Protein AF-A0A803QMY1-F1 (afdb_monomer_lite)

InterPro domains:
  IPR001878 Zinc finger, CCHC-type [PS50158] (74-87)
  IPR025836 Zinc knuckle CX2CX4HX4C [PF14392] (40-87)

Structure (mmCIF, N/CA/C/O backbone):
data_AF-A0A803QMY1-F1
#
_entry.id   AF-A0A803QMY1-F1
#
loop_
_atom_site.group_PDB
_atom_site.id
_atom_site.type_symbol
_atom_site.label_atom_id
_atom_site.label_alt_id
_atom_site.label_comp_id
_atom_site.label_asym_id
_atom_site.label_entity_id
_atom_site.label_seq_id
_atom_site.pdbx_PDB_ins_code
_atom_site.Cartn_x
_atom_site.Cartn_y
_atom_site.Cartn_z
_atom_site.occupancy
_atom_site.B_iso_or_equiv
_atom_site.auth_seq_id
_atom_site.auth_comp_id
_atom_site.auth_asym_id
_atom_site.auth_atom_id
_atom_site.pdbx_PDB_model_num
ATOM 1 N N . MET A 1 1 ? 14.555 11.150 -6.439 1.00 68.81 1 MET A N 1
ATOM 2 C CA . MET A 1 1 ? 14.917 9.826 -6.999 1.00 68.81 1 MET A CA 1
ATOM 3 C C . MET A 1 1 ? 14.253 9.684 -8.361 1.00 68.81 1 MET A C 1
ATOM 5 O O . MET A 1 1 ? 13.072 9.996 -8.460 1.00 68.81 1 MET A O 1
ATOM 9 N N . ARG A 1 2 ? 14.980 9.258 -9.402 1.00 83.50 2 ARG A N 1
ATOM 10 C CA . ARG A 1 2 ? 14.377 9.014 -10.723 1.00 83.50 2 ARG A CA 1
ATOM 11 C C . ARG A 1 2 ? 13.417 7.824 -10.636 1.00 83.50 2 ARG A C 1
ATOM 13 O O . ARG A 1 2 ? 13.799 6.760 -10.151 1.00 83.50 2 ARG A O 1
ATOM 20 N N . LYS A 1 3 ? 12.182 8.006 -11.101 1.00 90.06 3 LYS A N 1
ATOM 21 C CA . LYS A 1 3 ? 11.150 6.962 -11.129 1.00 90.06 3 LYS A CA 1
ATOM 22 C C . LYS A 1 3 ? 11.425 6.032 -12.312 1.00 90.06 3 LYS A C 1
ATOM 24 O O . LYS A 1 3 ? 11.571 6.493 -13.438 1.00 90.06 3 LYS A O 1
ATOM 29 N N . THR A 1 4 ? 11.553 4.730 -12.064 1.00 91.75 4 THR A N 1
ATOM 30 C CA . THR A 1 4 ? 11.852 3.741 -13.113 1.00 91.75 4 THR A CA 1
ATOM 31 C C . THR A 1 4 ? 10.949 2.519 -12.997 1.00 91.75 4 THR A C 1
ATOM 33 O O . THR A 1 4 ? 10.478 2.174 -11.912 1.00 91.75 4 THR A O 1
ATOM 36 N N . LYS A 1 5 ? 10.745 1.819 -14.120 1.00 92.19 5 LYS A N 1
ATOM 37 C CA . LYS A 1 5 ? 10.003 0.549 -14.154 1.00 92.19 5 LYS A CA 1
ATOM 38 C C . LYS A 1 5 ? 10.669 -0.521 -13.282 1.00 92.19 5 LYS A C 1
ATOM 40 O O . LYS A 1 5 ? 9.980 -1.239 -12.567 1.00 92.19 5 LYS A O 1
ATOM 45 N N . GLY A 1 6 ? 12.004 -0.569 -13.265 1.00 90.31 6 GLY A N 1
ATOM 46 C CA . GLY A 1 6 ? 12.758 -1.466 -12.382 1.00 90.31 6 GLY A CA 1
ATOM 47 C C . GLY A 1 6 ? 12.485 -1.201 -10.899 1.00 90.31 6 GLY A C 1
ATOM 48 O O . GLY A 1 6 ? 12.238 -2.139 -10.143 1.00 90.31 6 GLY A O 1
ATOM 49 N N . LEU A 1 7 ? 12.436 0.074 -10.494 1.00 88.94 7 LEU A N 1
ATOM 50 C CA . LEU A 1 7 ? 12.071 0.454 -9.129 1.00 88.94 7 LEU A CA 1
ATOM 51 C C . LEU A 1 7 ? 10.621 0.062 -8.803 1.00 88.94 7 LEU A C 1
ATOM 53 O O . LEU A 1 7 ? 10.367 -0.467 -7.725 1.00 88.94 7 LEU A O 1
ATOM 57 N N . ALA A 1 8 ? 9.685 0.258 -9.736 1.00 91.38 8 ALA A N 1
ATOM 58 C CA . ALA A 1 8 ? 8.281 -0.124 -9.562 1.00 91.38 8 ALA A CA 1
ATOM 59 C C . ALA A 1 8 ? 8.109 -1.625 -9.296 1.00 91.38 8 ALA A C 1
ATOM 61 O O . ALA A 1 8 ? 7.407 -2.014 -8.362 1.00 91.38 8 ALA A O 1
ATOM 62 N N . VAL A 1 9 ? 8.792 -2.459 -10.084 1.00 90.94 9 VAL A N 1
ATOM 63 C CA . VAL A 1 9 ? 8.770 -3.919 -9.927 1.00 90.94 9 VAL A CA 1
ATOM 64 C C . VAL A 1 9 ? 9.392 -4.330 -8.594 1.00 90.94 9 VAL A C 1
ATOM 66 O O . VAL A 1 9 ? 8.807 -5.144 -7.877 1.00 90.94 9 VAL A O 1
ATOM 69 N N . ALA A 1 10 ? 10.543 -3.750 -8.233 1.00 87.50 10 ALA A N 1
ATOM 70 C CA . ALA A 1 10 ? 11.227 -4.059 -6.979 1.00 87.50 10 ALA A CA 1
ATOM 71 C C . ALA A 1 10 ? 10.356 -3.707 -5.764 1.00 87.50 10 ALA A C 1
ATOM 73 O O . ALA A 1 10 ? 10.135 -4.551 -4.898 1.00 87.50 10 ALA A O 1
ATOM 74 N N . LEU A 1 11 ? 9.793 -2.495 -5.734 1.00 87.44 11 LEU A N 1
ATOM 75 C CA . LEU A 1 11 ? 8.895 -2.051 -4.667 1.00 87.44 11 LEU A CA 1
ATOM 76 C C . LEU A 1 11 ? 7.638 -2.916 -4.589 1.00 87.44 11 LEU A C 1
ATOM 78 O O . LEU A 1 11 ? 7.311 -3.428 -3.520 1.00 87.44 11 LEU A O 1
ATOM 82 N N . GLY A 1 12 ? 6.959 -3.130 -5.717 1.00 86.81 12 GLY A N 1
ATOM 83 C CA . GLY A 1 12 ? 5.733 -3.922 -5.753 1.00 86.81 12 GLY A CA 1
ATOM 84 C C . GLY A 1 12 ? 5.937 -5.357 -5.271 1.00 86.81 12 GLY A C 1
ATOM 85 O O . GLY A 1 12 ? 5.066 -5.875 -4.577 1.00 86.81 12 GLY A O 1
ATOM 86 N N . SER A 1 13 ? 7.094 -5.954 -5.580 1.00 85.19 13 SER A N 1
ATOM 87 C CA . SER A 1 13 ? 7.453 -7.319 -5.170 1.00 85.19 13 SER A CA 1
ATOM 88 C C . SER A 1 13 ? 7.875 -7.425 -3.700 1.00 85.19 13 SER A C 1
ATOM 90 O O . SER A 1 13 ? 7.678 -8.468 -3.086 1.00 85.19 13 SER A O 1
ATOM 92 N N . ILE A 1 14 ? 8.442 -6.362 -3.112 1.00 80.81 14 ILE A N 1
ATOM 93 C CA . ILE A 1 14 ? 8.766 -6.320 -1.673 1.00 80.81 14 ILE A CA 1
ATOM 94 C C . ILE A 1 14 ? 7.488 -6.258 -0.832 1.00 80.81 14 ILE A C 1
ATOM 96 O O . ILE A 1 14 ? 7.414 -6.851 0.246 1.00 80.81 14 ILE A O 1
ATOM 100 N N . ILE A 1 15 ? 6.498 -5.495 -1.295 1.00 76.75 15 ILE A N 1
ATOM 101 C CA . ILE A 1 15 ? 5.267 -5.240 -0.545 1.00 76.75 15 ILE A CA 1
ATOM 102 C C . ILE A 1 15 ? 4.352 -6.458 -0.631 1.00 76.75 15 ILE A C 1
ATOM 104 O O . ILE A 1 15 ? 3.928 -6.975 0.400 1.00 76.75 15 ILE A O 1
ATOM 108 N N . VAL A 1 16 ? 4.051 -6.898 -1.856 1.00 84.62 16 VAL A N 1
ATOM 109 C CA . VAL A 1 16 ? 3.093 -7.965 -2.172 1.00 84.62 16 VAL A CA 1
ATOM 110 C C . VAL A 1 16 ? 3.378 -8.518 -3.582 1.00 84.62 16 VAL A C 1
ATOM 112 O O . VAL A 1 16 ? 4.525 -8.632 -4.001 1.00 84.62 16 VAL A O 1
ATOM 115 N N . LYS A 1 17 ? 2.341 -8.879 -4.346 1.00 89.75 17 LYS A N 1
ATOM 116 C CA . LYS A 1 17 ? 2.451 -9.251 -5.752 1.00 89.75 17 LYS A CA 1
ATOM 117 C C . LYS A 1 17 ? 2.267 -8.018 -6.639 1.00 89.75 17 LYS A C 1
ATOM 119 O O . LYS A 1 17 ? 1.167 -7.464 -6.708 1.00 89.75 17 LYS A O 1
ATOM 124 N N . PHE A 1 18 ? 3.329 -7.627 -7.339 1.00 93.31 18 PHE A N 1
ATOM 125 C CA . PHE A 1 18 ? 3.281 -6.626 -8.407 1.00 93.31 18 PHE A CA 1
ATOM 126 C C . PHE A 1 18 ? 2.349 -7.076 -9.545 1.00 93.31 18 PHE A C 1
ATOM 128 O O . PHE A 1 18 ? 2.317 -8.257 -9.897 1.00 93.31 18 PHE A O 1
ATOM 135 N N . ILE A 1 19 ? 1.578 -6.136 -10.096 1.00 94.50 19 ILE A N 1
ATOM 136 C CA . ILE A 1 19 ? 0.733 -6.345 -11.279 1.00 94.50 19 ILE A CA 1
ATOM 137 C C . ILE A 1 19 ? 1.263 -5.498 -12.431 1.00 94.50 19 ILE A C 1
ATOM 139 O O . ILE A 1 19 ? 1.572 -6.044 -13.483 1.00 94.50 19 ILE A O 1
ATOM 143 N N . ASP A 1 20 ? 1.339 -4.181 -12.237 1.00 95.44 20 ASP A N 1
ATOM 144 C CA . ASP A 1 20 ? 1.673 -3.244 -13.309 1.00 95.44 20 ASP A CA 1
ATOM 145 C C . ASP A 1 20 ? 2.163 -1.896 -12.757 1.00 95.44 20 ASP A C 1
ATOM 147 O O . ASP A 1 20 ? 1.979 -1.590 -11.577 1.00 95.44 20 ASP A O 1
ATOM 151 N N . VAL A 1 21 ? 2.765 -1.072 -13.609 1.00 95.25 21 VAL A N 1
ATOM 152 C CA . VAL A 1 21 ? 3.126 0.317 -13.314 1.00 95.25 21 VAL A CA 1
ATOM 153 C C . VAL A 1 21 ? 2.358 1.241 -14.247 1.00 95.25 21 VAL A C 1
ATOM 155 O O . VAL A 1 21 ? 2.267 0.995 -15.443 1.00 95.25 21 VAL A O 1
ATOM 158 N N . PHE A 1 22 ? 1.812 2.327 -13.710 1.00 94.62 22 PHE A N 1
ATOM 159 C CA . PHE A 1 22 ? 1.211 3.351 -14.552 1.00 94.62 22 PHE A CA 1
ATOM 160 C C . PHE A 1 22 ? 2.333 4.156 -15.218 1.00 94.62 22 PHE A C 1
ATOM 162 O O . PHE A 1 22 ? 3.025 4.921 -14.541 1.00 94.62 22 PHE A O 1
ATOM 169 N N . GLU A 1 23 ? 2.555 3.933 -16.514 1.00 93.75 23 GLU A N 1
ATOM 170 C CA . GLU A 1 23 ? 3.761 4.398 -17.214 1.00 93.75 23 GLU A CA 1
ATOM 171 C C . GLU A 1 23 ? 3.925 5.918 -17.187 1.00 93.75 23 GLU A C 1
ATOM 173 O O . GLU A 1 23 ? 5.046 6.385 -16.988 1.00 93.75 23 GLU A O 1
ATOM 178 N N . ASP A 1 24 ? 2.833 6.690 -17.224 1.00 94.19 24 ASP A N 1
ATOM 179 C CA . ASP A 1 24 ? 2.939 8.152 -17.163 1.00 94.19 24 ASP A CA 1
ATOM 180 C C . ASP A 1 24 ? 3.554 8.641 -15.846 1.00 94.19 24 ASP A C 1
ATOM 182 O O . ASP A 1 24 ? 4.240 9.663 -15.798 1.00 94.19 24 ASP A O 1
ATOM 186 N N . SER A 1 25 ? 3.396 7.866 -14.765 1.00 92.94 25 SER A N 1
ATOM 187 C CA . SER A 1 25 ? 4.029 8.186 -13.485 1.00 92.94 25 SER A CA 1
ATOM 188 C C . SER A 1 25 ? 5.552 8.058 -13.502 1.00 92.94 25 SER A C 1
ATOM 190 O O . SER A 1 25 ? 6.205 8.553 -12.583 1.00 92.94 25 SER A O 1
ATOM 192 N N . LEU A 1 26 ? 6.142 7.451 -14.535 1.00 93.25 26 LEU A N 1
ATOM 193 C CA . LEU A 1 26 ? 7.590 7.392 -14.727 1.00 93.25 26 LEU A CA 1
ATOM 194 C C . LEU A 1 26 ? 8.156 8.699 -15.290 1.00 93.25 26 LEU A C 1
ATOM 196 O O . LEU A 1 26 ? 9.331 8.985 -15.053 1.00 93.25 26 LEU A O 1
ATOM 200 N N . PHE A 1 27 ? 7.342 9.502 -15.984 1.00 91.88 27 PHE A N 1
ATOM 201 C CA . PHE A 1 27 ? 7.796 10.777 -16.522 1.00 91.88 27 PHE A CA 1
ATOM 202 C C . PHE A 1 27 ? 8.084 11.779 -15.399 1.00 91.88 27 PHE A C 1
ATOM 204 O O . PHE A 1 27 ? 7.390 11.869 -14.372 1.00 91.88 27 PHE A O 1
ATOM 211 N N . GLU A 1 28 ? 9.162 12.533 -15.591 1.00 86.88 28 GLU A N 1
ATOM 212 C CA . GLU A 1 28 ? 9.487 13.664 -14.732 1.00 86.88 28 GLU A CA 1
ATOM 213 C C . GLU A 1 28 ? 8.415 14.748 -14.899 1.00 86.88 28 GLU A C 1
ATOM 215 O O . GLU A 1 28 ? 7.927 14.992 -15.998 1.00 86.88 28 GLU A O 1
ATOM 220 N N . GLY A 1 29 ? 7.989 15.350 -13.788 1.00 85.88 29 GLY A N 1
ATOM 221 C CA . GLY A 1 29 ? 6.953 16.389 -13.779 1.00 85.88 29 GLY A CA 1
ATOM 222 C C . GLY A 1 29 ? 5.497 15.904 -13.719 1.00 85.88 29 GLY A C 1
ATOM 223 O O . GLY A 1 29 ? 4.642 16.700 -13.352 1.00 85.88 29 GLY A O 1
ATOM 224 N N . TRP A 1 30 ? 5.189 14.626 -13.986 1.00 89.19 30 TRP A N 1
ATOM 225 C CA . TRP A 1 30 ? 3.791 14.149 -13.964 1.00 89.19 30 TRP A CA 1
ATOM 226 C C . TRP A 1 30 ? 3.190 14.061 -12.548 1.00 89.19 30 TRP A C 1
ATOM 228 O O . TRP A 1 30 ? 2.062 14.470 -12.298 1.00 89.19 30 TRP A O 1
ATOM 238 N N . SER A 1 31 ? 3.948 13.510 -11.600 1.00 87.94 31 SER A N 1
ATOM 239 C CA . SER A 1 31 ? 3.553 13.371 -10.190 1.00 87.94 31 SER A CA 1
ATOM 240 C C . SER A 1 31 ? 4.796 13.141 -9.335 1.00 87.94 31 SER A C 1
ATOM 242 O O . SER A 1 31 ? 5.743 12.516 -9.822 1.00 87.94 31 SER A O 1
ATOM 244 N N . PRO A 1 32 ? 4.832 13.564 -8.062 1.00 88.56 32 PRO A N 1
ATOM 245 C CA . PRO A 1 32 ? 5.908 13.168 -7.154 1.00 88.56 32 PRO A CA 1
ATOM 246 C C . PRO A 1 32 ? 5.875 11.666 -6.809 1.00 88.56 32 PRO A C 1
ATOM 248 O O . PRO A 1 32 ? 6.862 11.134 -6.306 1.00 88.56 32 PRO A O 1
ATOM 251 N N . PHE A 1 33 ? 4.776 10.962 -7.107 1.00 89.94 33 PHE A N 1
ATOM 252 C CA . PHE A 1 33 ? 4.582 9.555 -6.756 1.00 89.94 33 PHE A CA 1
ATOM 253 C C . PHE A 1 33 ? 4.886 8.601 -7.917 1.00 89.94 33 PHE A C 1
ATOM 255 O O . PHE A 1 33 ? 4.652 8.906 -9.088 1.00 89.94 33 PHE A O 1
ATOM 262 N N . LEU A 1 34 ? 5.354 7.399 -7.570 1.00 91.94 34 LEU A N 1
ATOM 263 C CA . LEU A 1 34 ? 5.412 6.249 -8.470 1.00 91.94 34 LEU A CA 1
ATOM 264 C C . LEU A 1 34 ? 4.127 5.432 -8.315 1.00 91.94 34 LEU A C 1
ATOM 266 O O . LEU A 1 34 ? 3.857 4.895 -7.242 1.00 91.94 34 LEU A O 1
ATOM 270 N N . HIS A 1 35 ? 3.325 5.345 -9.373 1.00 93.25 35 HIS A N 1
ATOM 271 C CA . HIS A 1 35 ? 2.018 4.697 -9.311 1.00 93.25 35 HIS A CA 1
ATOM 272 C C . HIS A 1 35 ? 2.145 3.232 -9.739 1.00 93.25 35 HIS A C 1
ATOM 274 O O . HIS A 1 35 ? 2.380 2.932 -10.909 1.00 93.25 35 HIS A O 1
ATOM 280 N N . ILE A 1 36 ? 1.964 2.314 -8.789 1.00 93.00 36 ILE A N 1
ATOM 281 C CA . ILE A 1 36 ? 2.003 0.866 -9.029 1.00 93.00 36 ILE A CA 1
ATOM 282 C C . ILE A 1 36 ? 0.649 0.221 -8.744 1.00 93.00 36 ILE A C 1
ATOM 284 O O . ILE A 1 36 ? -0.067 0.608 -7.822 1.00 93.00 36 ILE A O 1
ATOM 288 N N . ARG A 1 37 ? 0.312 -0.805 -9.524 1.00 93.19 37 ARG A N 1
ATOM 289 C CA . ARG A 1 37 ? -0.806 -1.711 -9.274 1.00 93.19 37 ARG A CA 1
ATOM 290 C C . ARG A 1 37 ? -0.266 -2.984 -8.648 1.00 93.19 37 ARG A C 1
ATOM 292 O O . ARG A 1 37 ? 0.671 -3.599 -9.155 1.00 93.19 37 ARG A O 1
ATOM 299 N N . VAL A 1 38 ? -0.887 -3.391 -7.551 1.00 91.88 38 VAL A N 1
ATOM 300 C CA . VAL A 1 38 ? -0.489 -4.558 -6.766 1.00 91.88 38 VAL A CA 1
ATOM 301 C C . VAL A 1 38 ? -1.711 -5.387 -6.377 1.00 91.88 38 VAL A C 1
ATOM 303 O O . VAL A 1 38 ? -2.817 -4.856 -6.273 1.00 91.88 38 VAL A O 1
ATOM 306 N N . LYS A 1 39 ? -1.524 -6.690 -6.151 1.00 91.69 39 LYS A N 1
ATOM 307 C CA . LYS A 1 39 ? -2.552 -7.563 -5.570 1.00 91.69 39 LYS A CA 1
ATOM 308 C C . LYS A 1 39 ? -2.364 -7.609 -4.057 1.00 91.69 39 LYS A C 1
ATOM 310 O O . LYS A 1 39 ? -1.346 -8.112 -3.587 1.00 91.69 39 LYS A O 1
ATOM 315 N N . ILE A 1 40 ? -3.352 -7.114 -3.319 1.00 89.31 40 ILE A N 1
ATOM 316 C CA . ILE A 1 40 ? -3.363 -7.064 -1.851 1.00 89.31 40 ILE A CA 1
ATOM 317 C C . ILE A 1 40 ? -4.581 -7.803 -1.295 1.00 89.31 40 ILE A C 1
ATOM 319 O O . ILE A 1 40 ? -5.613 -7.897 -1.959 1.00 89.31 40 ILE A O 1
ATOM 323 N N . ASP A 1 41 ? -4.454 -8.320 -0.076 1.00 89.50 41 ASP A N 1
ATOM 324 C CA . ASP A 1 41 ? -5.568 -8.874 0.693 1.00 89.50 41 ASP A CA 1
ATOM 325 C C . ASP A 1 41 ? -6.264 -7.743 1.460 1.00 89.50 41 ASP A C 1
ATOM 327 O O . ASP A 1 41 ? -5.724 -7.211 2.427 1.00 89.50 41 ASP A O 1
ATOM 331 N N . VAL A 1 42 ? -7.455 -7.366 1.000 1.00 87.44 42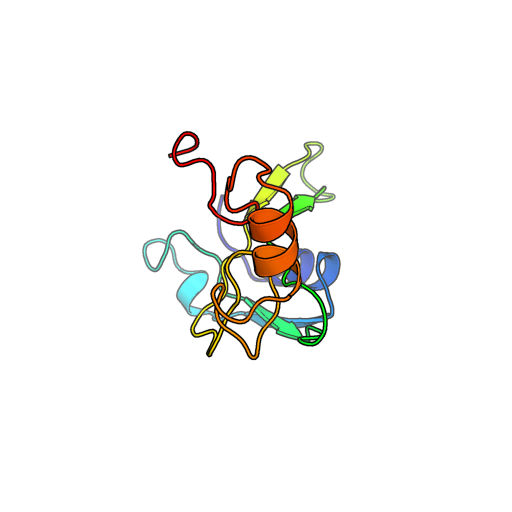 VAL A N 1
ATOM 332 C CA . VAL A 1 42 ? -8.236 -6.241 1.543 1.00 87.44 42 VAL A CA 1
ATOM 333 C C . VAL A 1 42 ? -8.939 -6.551 2.866 1.00 87.44 42 VAL A C 1
ATOM 335 O O . VAL A 1 42 ? -9.474 -5.643 3.497 1.00 87.44 42 VAL A O 1
ATOM 338 N N . THR A 1 43 ? -8.935 -7.813 3.308 1.00 88.19 43 THR A N 1
ATOM 339 C CA . THR A 1 43 ? -9.460 -8.196 4.632 1.00 88.19 43 THR A CA 1
ATOM 340 C C . THR A 1 43 ? -8.502 -7.805 5.762 1.00 88.19 43 THR A C 1
ATOM 342 O O . THR A 1 43 ? -8.876 -7.742 6.937 1.00 88.19 43 THR A O 1
ATOM 345 N N . LYS A 1 44 ? -7.250 -7.499 5.406 1.00 90.00 44 LYS A N 1
ATOM 346 C CA . LYS A 1 44 ? -6.196 -7.065 6.318 1.00 90.00 44 LYS A CA 1
ATOM 347 C C . LYS A 1 44 ? -6.028 -5.544 6.271 1.00 90.00 44 LYS A C 1
ATOM 349 O O . LYS A 1 44 ? -6.373 -4.922 5.266 1.00 90.00 44 LYS A O 1
ATOM 354 N N . PRO A 1 45 ? -5.483 -4.937 7.340 1.00 90.75 45 PRO A N 1
ATOM 355 C CA . PRO A 1 45 ? -5.107 -3.533 7.314 1.00 90.75 45 PRO A CA 1
ATOM 356 C C . PRO A 1 45 ? -4.161 -3.223 6.149 1.00 90.75 45 PRO A C 1
ATOM 358 O O . PRO A 1 45 ? -3.200 -3.956 5.900 1.00 90.75 45 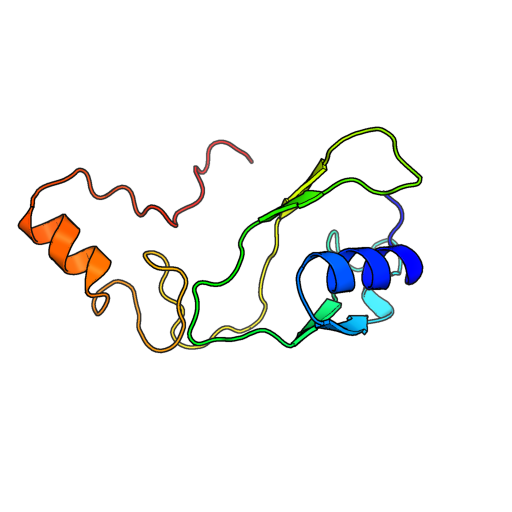PRO A O 1
ATOM 361 N N . LEU A 1 46 ? -4.429 -2.131 5.442 1.00 90.00 46 LEU A N 1
ATOM 362 C CA . LEU A 1 46 ? -3.600 -1.657 4.345 1.00 90.00 46 LEU A CA 1
ATOM 363 C C . LEU A 1 46 ? -2.266 -1.110 4.871 1.00 90.00 46 LEU A C 1
ATOM 365 O O . LEU A 1 46 ? -2.217 -0.335 5.827 1.00 90.00 46 LEU A O 1
ATOM 369 N N . MET A 1 47 ? -1.170 -1.513 4.228 1.00 87.50 47 MET A N 1
ATOM 370 C CA . MET A 1 47 ? 0.187 -1.125 4.609 1.00 87.50 47 MET A CA 1
ATOM 371 C C . MET A 1 47 ? 0.433 0.351 4.284 1.00 87.50 47 MET A C 1
ATOM 373 O O . MET A 1 47 ? 0.300 0.763 3.144 1.00 87.50 47 MET A O 1
ATOM 377 N N . ARG A 1 48 ? 0.839 1.154 5.266 1.00 85.75 48 ARG A N 1
ATOM 378 C CA . ARG A 1 48 ? 1.048 2.611 5.097 1.00 85.75 48 ARG A CA 1
ATOM 379 C C . ARG A 1 48 ? 2.456 2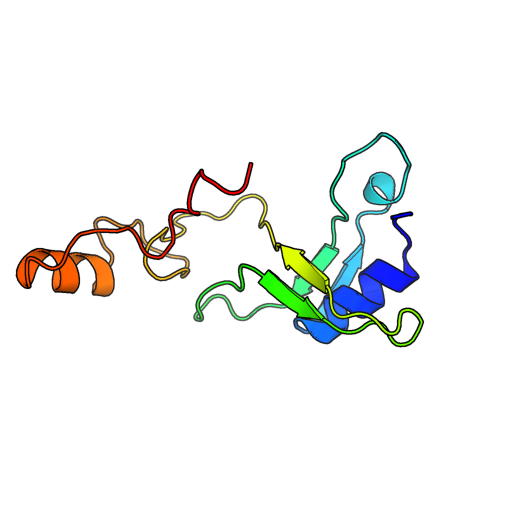.996 4.711 1.00 85.75 48 ARG A C 1
ATOM 381 O O . ARG A 1 48 ? 2.695 4.054 4.146 1.00 85.75 48 ARG A O 1
ATOM 388 N N . GLY A 1 49 ? 3.391 2.138 5.061 1.00 88.25 49 GLY A N 1
ATOM 389 C CA . GLY A 1 49 ? 4.767 2.301 4.691 1.00 88.25 49 GLY A CA 1
ATOM 390 C C . GLY A 1 49 ? 5.592 1.143 5.191 1.00 88.25 49 GLY A C 1
ATOM 391 O O . GLY A 1 49 ? 5.127 0.308 5.973 1.00 88.25 49 GLY A O 1
ATOM 392 N N . ARG A 1 50 ? 6.808 1.061 4.676 1.00 86.00 50 ARG A N 1
ATOM 393 C CA . ARG A 1 50 ? 7.755 0.024 5.056 1.00 86.00 50 ARG A CA 1
ATOM 394 C C . ARG A 1 50 ? 9.166 0.543 4.877 1.00 86.00 50 ARG A C 1
ATOM 396 O O . ARG A 1 50 ? 9.469 1.198 3.881 1.00 86.00 50 ARG A O 1
ATOM 403 N N . VAL A 1 51 ? 10.036 0.191 5.819 1.00 87.00 51 VAL A N 1
ATOM 404 C CA . VAL A 1 51 ? 11.476 0.311 5.608 1.00 87.00 51 VAL A CA 1
ATOM 405 C C . VAL A 1 51 ? 11.895 -0.750 4.600 1.00 87.00 51 VAL A C 1
ATOM 407 O O . VAL A 1 51 ? 11.713 -1.945 4.837 1.00 87.00 51 VAL A O 1
ATOM 410 N N . ILE A 1 52 ? 12.464 -0.315 3.485 1.00 84.50 52 ILE A N 1
ATOM 411 C CA . ILE A 1 52 ? 13.008 -1.198 2.460 1.00 84.50 52 ILE A CA 1
ATOM 412 C C . ILE A 1 52 ? 14.514 -1.011 2.339 1.00 84.50 52 ILE A C 1
ATOM 414 O O . ILE A 1 52 ? 15.066 0.041 2.664 1.00 84.50 52 ILE A O 1
ATOM 418 N N . THR A 1 53 ? 15.161 -2.036 1.801 1.00 81.56 53 THR A N 1
ATOM 419 C CA . THR A 1 53 ? 16.551 -1.985 1.363 1.00 81.56 53 THR A CA 1
ATOM 420 C C . THR A 1 53 ? 16.566 -2.341 -0.112 1.00 81.56 53 THR A C 1
ATOM 422 O O . THR A 1 53 ? 16.071 -3.399 -0.503 1.00 81.56 53 THR A O 1
ATOM 425 N N . LEU A 1 54 ? 17.088 -1.443 -0.941 1.00 74.25 54 LEU A N 1
ATOM 426 C CA . LEU A 1 54 ? 17.285 -1.708 -2.361 1.00 74.25 54 LEU A CA 1
ATOM 427 C C . LEU A 1 54 ? 18.708 -2.226 -2.527 1.00 74.25 54 LEU A C 1
ATOM 429 O O . LEU A 1 54 ? 19.639 -1.596 -2.059 1.00 74.25 54 LEU A O 1
ATOM 433 N N . SER A 1 55 ? 18.912 -3.350 -3.206 1.00 69.19 55 SER A N 1
ATOM 434 C CA . SER A 1 55 ? 20.246 -3.959 -3.359 1.00 69.19 55 SER A CA 1
ATOM 435 C C . SER A 1 55 ? 21.308 -3.014 -3.944 1.00 69.19 55 SER A C 1
ATOM 437 O O . SER A 1 55 ? 22.495 -3.182 -3.684 1.00 69.19 55 SER A O 1
ATOM 439 N N . GLN A 1 56 ? 20.883 -2.006 -4.708 1.00 66.38 56 GLN A N 1
ATOM 440 C CA . GLN A 1 56 ? 21.747 -0.993 -5.321 1.00 66.38 56 GLN A CA 1
ATOM 441 C C . GLN A 1 56 ? 22.077 0.187 -4.395 1.00 66.38 56 GLN A C 1
ATOM 443 O O . GLN A 1 56 ? 22.973 0.967 -4.702 1.00 66.38 56 GLN A O 1
ATOM 448 N N . VAL A 1 57 ? 21.366 0.335 -3.276 1.00 65.75 57 VAL A N 1
ATOM 449 C CA . VAL A 1 57 ? 21.536 1.440 -2.332 1.00 65.75 57 VAL A CA 1
ATOM 450 C C . VAL A 1 57 ? 21.718 0.836 -0.945 1.00 65.75 57 VAL A C 1
ATOM 452 O O . VAL A 1 57 ? 20.800 0.234 -0.402 1.00 65.75 57 VAL A O 1
ATOM 455 N N . ARG A 1 58 ? 22.920 0.956 -0.367 1.00 63.88 58 ARG A N 1
ATOM 456 C CA . ARG A 1 58 ? 23.255 0.327 0.929 1.00 63.88 58 ARG A CA 1
ATOM 457 C C . ARG A 1 58 ? 22.412 0.846 2.104 1.00 63.88 58 ARG A C 1
ATOM 459 O O . ARG A 1 58 ? 22.436 0.245 3.176 1.00 63.88 58 ARG A O 1
ATOM 466 N N . ASP A 1 59 ? 21.647 1.906 1.886 1.00 77.00 59 ASP A N 1
ATOM 467 C CA . ASP A 1 59 ? 20.838 2.557 2.901 1.00 77.00 59 ASP A CA 1
ATOM 468 C C . ASP A 1 59 ? 19.415 1.984 2.985 1.00 77.00 59 ASP A C 1
ATOM 470 O O . ASP A 1 59 ? 18.848 1.427 2.038 1.00 77.00 59 ASP A O 1
ATOM 474 N N . LYS A 1 60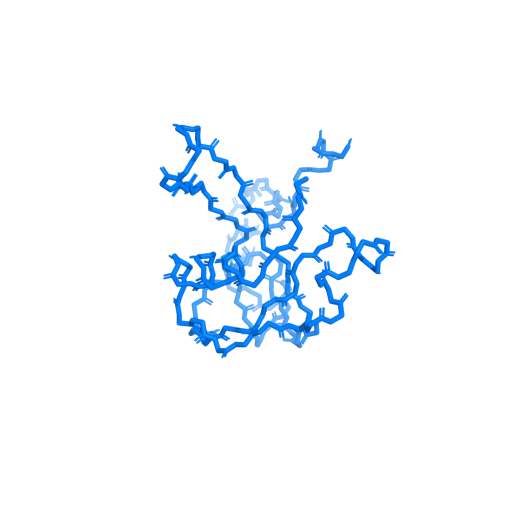 ? 18.829 2.129 4.173 1.00 82.75 60 LYS A N 1
ATOM 475 C CA . LYS A 1 60 ? 17.426 1.818 4.449 1.00 82.75 60 LYS A CA 1
ATOM 476 C C . LYS A 1 60 ? 16.582 3.058 4.185 1.00 82.75 60 LYS A C 1
ATOM 478 O O . LYS A 1 60 ? 16.902 4.130 4.686 1.00 82.75 60 LYS A O 1
ATOM 483 N N . PHE A 1 61 ? 15.468 2.891 3.480 1.00 83.69 61 PHE A N 1
ATOM 484 C CA . PHE A 1 61 ? 14.545 3.988 3.187 1.00 83.69 61 PHE A CA 1
ATOM 485 C C . PHE A 1 61 ? 13.143 3.6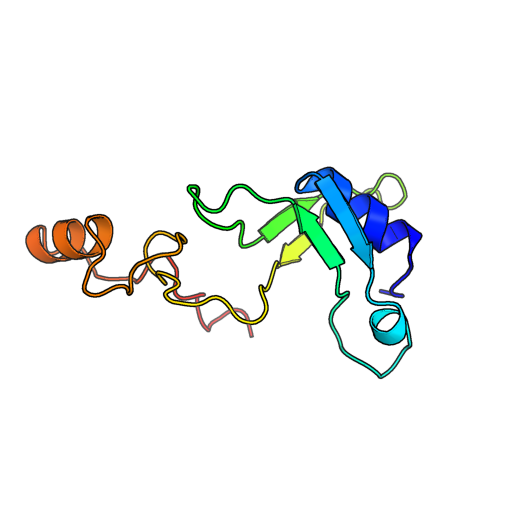43 3.654 1.00 83.69 61 PHE A C 1
ATOM 487 O O . PHE A 1 61 ? 12.662 2.534 3.415 1.00 83.69 61 PHE A O 1
ATOM 494 N N . TRP A 1 62 ? 12.475 4.600 4.294 1.00 86.12 62 TRP A N 1
ATOM 495 C CA . TRP A 1 62 ? 11.038 4.521 4.508 1.00 86.12 62 TRP A CA 1
ATOM 496 C C . TRP A 1 62 ? 10.322 4.850 3.201 1.00 86.12 62 TRP A C 1
ATOM 498 O O . TRP A 1 62 ? 10.548 5.908 2.616 1.00 86.12 62 TRP A O 1
ATOM 508 N N . VAL A 1 63 ? 9.463 3.947 2.740 1.00 86.25 63 VAL A N 1
ATOM 509 C CA . VAL A 1 63 ? 8.556 4.221 1.625 1.00 86.25 63 VAL A CA 1
ATOM 510 C C . VAL A 1 63 ? 7.153 4.337 2.172 1.00 86.25 63 VAL A C 1
ATOM 512 O O . VAL A 1 63 ? 6.665 3.399 2.795 1.00 86.25 63 VAL A O 1
ATOM 515 N N . GLU A 1 64 ? 6.519 5.480 1.928 1.00 87.75 64 GLU A N 1
ATOM 516 C CA . GLU A 1 64 ? 5.106 5.703 2.214 1.00 87.75 64 GLU A CA 1
ATOM 517 C C . GLU A 1 64 ? 4.246 5.128 1.077 1.00 87.75 64 GLU A C 1
ATOM 519 O O . GLU A 1 64 ? 4.512 5.355 -0.106 1.00 87.75 64 GLU A O 1
ATOM 524 N N . PHE A 1 65 ? 3.192 4.400 1.432 1.00 88.25 65 PHE A N 1
ATOM 525 C CA . PHE A 1 65 ? 2.202 3.876 0.503 1.00 88.25 65 PHE A CA 1
ATOM 526 C C . PHE A 1 65 ? 0.909 4.664 0.628 1.00 88.25 65 PHE A C 1
ATOM 528 O O . PHE A 1 65 ? 0.282 4.722 1.686 1.00 88.25 65 PHE A O 1
ATOM 535 N N . ARG A 1 66 ? 0.486 5.233 -0.499 1.00 88.81 66 ARG A N 1
ATOM 536 C CA . ARG A 1 66 ? -0.799 5.911 -0.632 1.00 88.81 66 ARG A CA 1
ATOM 537 C C . ARG A 1 66 ? -1.666 5.146 -1.612 1.00 88.81 66 ARG A C 1
ATOM 539 O O . ARG A 1 66 ? -1.211 4.731 -2.676 1.00 88.81 66 ARG A O 1
ATOM 546 N N . TYR A 1 67 ? -2.925 4.971 -1.243 1.00 88.06 67 TYR A N 1
ATOM 547 C CA . TYR A 1 67 ? -3.893 4.215 -2.021 1.00 88.06 67 TYR A CA 1
ATOM 548 C C . TYR A 1 67 ? -4.889 5.172 -2.668 1.00 88.06 67 TYR A C 1
ATOM 550 O O . TYR A 1 67 ? -5.466 6.029 -2.001 1.00 88.06 67 TYR A O 1
ATOM 558 N N . GLY A 1 68 ? -5.103 5.028 -3.974 1.00 83.81 68 GLY A N 1
ATOM 559 C CA . GLY A 1 68 ? -6.123 5.789 -4.687 1.00 83.81 68 GLY A CA 1
ATOM 560 C C . GLY A 1 68 ? -7.501 5.140 -4.559 1.00 83.81 68 GLY A C 1
ATOM 561 O O . GLY A 1 68 ? -7.620 3.933 -4.744 1.00 83.81 68 GLY A O 1
ATOM 562 N N . ARG A 1 69 ? -8.539 5.955 -4.320 1.00 81.44 69 ARG A N 1
ATOM 563 C CA . ARG A 1 69 ? -9.968 5.573 -4.392 1.00 81.44 69 ARG A CA 1
ATOM 564 C C . ARG A 1 69 ? -10.332 4.337 -3.552 1.00 81.44 69 ARG A C 1
ATOM 566 O O . ARG A 1 69 ? -10.767 3.322 -4.088 1.00 81.44 69 ARG A O 1
ATOM 573 N N . LEU A 1 70 ? -10.189 4.443 -2.233 1.00 85.94 70 LEU A N 1
ATOM 574 C CA . LEU A 1 70 ? -10.616 3.404 -1.295 1.00 85.94 70 LEU A CA 1
ATOM 575 C C . LEU A 1 70 ? -12.031 3.689 -0.756 1.00 85.94 70 LEU A C 1
ATOM 577 O O . LEU A 1 70 ? -12.178 4.599 0.065 1.00 85.94 70 LEU A O 1
ATOM 581 N N . PRO A 1 71 ? -13.075 2.956 -1.187 1.00 84.62 71 PRO A N 1
ATOM 582 C CA . PRO A 1 71 ? -14.399 3.095 -0.593 1.00 84.62 71 PRO A CA 1
ATOM 583 C C . PRO A 1 71 ? -14.383 2.584 0.853 1.00 84.62 71 PRO A C 1
ATOM 585 O O . PRO A 1 71 ? -13.797 1.542 1.137 1.00 84.62 71 PRO A O 1
ATOM 588 N N . GLU A 1 72 ? -15.029 3.325 1.756 1.00 89.19 72 GLU A N 1
ATOM 589 C CA . GLU A 1 72 ? -15.226 2.936 3.163 1.00 89.19 72 GLU A CA 1
ATOM 590 C C . GLU A 1 72 ? -13.940 2.466 3.868 1.00 89.19 72 GLU A C 1
ATOM 592 O O . GLU A 1 72 ? -13.900 1.407 4.495 1.00 89.19 72 GLU A O 1
ATOM 597 N N . TYR A 1 73 ? -12.865 3.247 3.733 1.00 89.56 73 TYR A N 1
ATOM 598 C CA . TYR A 1 73 ? -11.604 2.995 4.425 1.00 89.56 73 TYR A CA 1
ATOM 599 C C . TYR A 1 73 ? -11.629 3.519 5.861 1.00 89.56 73 TYR A C 1
ATOM 601 O O . TYR A 1 73 ? -11.884 4.701 6.113 1.00 89.56 73 TYR A O 1
ATOM 609 N N . CYS A 1 74 ? -11.296 2.641 6.802 1.00 89.50 74 CYS A N 1
ATOM 610 C CA . CYS A 1 74 ? -11.215 2.977 8.207 1.0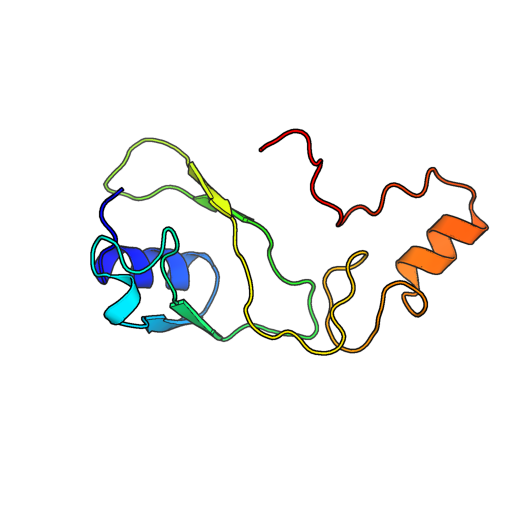0 89.50 74 CYS A CA 1
ATOM 611 C C . CYS A 1 74 ? -9.852 3.589 8.550 1.00 89.50 74 CYS A C 1
ATOM 613 O O . CYS A 1 74 ? -8.837 2.895 8.644 1.00 89.50 74 CYS A O 1
ATOM 615 N N . MET A 1 75 ? -9.859 4.890 8.840 1.00 85.06 75 MET A N 1
ATOM 616 C CA . MET A 1 75 ? -8.717 5.650 9.359 1.00 85.06 75 MET A CA 1
ATOM 617 C C . MET A 1 75 ? -8.401 5.342 10.831 1.00 85.06 75 MET A C 1
ATOM 619 O O . MET A 1 75 ? -7.823 6.199 11.481 1.00 85.06 75 MET A O 1
ATOM 623 N N . GLU A 1 76 ? -8.794 4.181 11.360 1.00 87.12 76 GLU A N 1
ATOM 624 C CA . GLU A 1 76 ? -8.436 3.729 12.715 1.00 87.12 76 GLU A CA 1
ATOM 625 C C . GLU A 1 76 ? -7.845 2.320 12.729 1.00 87.12 76 GLU A C 1
ATOM 627 O O . GLU A 1 76 ? -6.908 2.058 13.465 1.00 87.12 76 GLU A O 1
ATOM 632 N N . CYS A 1 77 ? -8.366 1.399 11.916 1.00 88.69 77 CYS A N 1
ATOM 633 C CA . CYS A 1 77 ? -7.829 0.037 11.842 1.00 88.69 77 CYS A CA 1
ATOM 634 C C . CYS A 1 77 ? -7.203 -0.305 10.484 1.00 88.69 77 CYS A C 1
ATOM 636 O O . CYS A 1 77 ? -6.729 -1.422 10.291 1.00 88.69 77 CYS A O 1
ATOM 638 N N . GLY A 1 78 ? -7.248 0.612 9.513 1.00 89.12 78 GLY A N 1
ATOM 639 C CA . GLY A 1 78 ? -6.648 0.424 8.193 1.00 89.12 78 GLY A CA 1
ATOM 640 C C . GLY A 1 78 ? -7.379 -0.540 7.269 1.00 89.12 78 GLY A C 1
ATOM 641 O O . GLY A 1 78 ? -6.826 -0.902 6.234 1.00 89.12 78 GLY A O 1
ATOM 642 N N . ARG A 1 79 ? -8.577 -1.006 7.622 1.00 91.62 79 ARG A N 1
ATOM 643 C CA . ARG A 1 79 ? -9.351 -1.958 6.811 1.00 91.62 79 ARG A CA 1
ATOM 644 C C . ARG A 1 79 ? -10.396 -1.250 5.953 1.00 91.62 79 ARG A C 1
ATOM 646 O O . ARG A 1 79 ? -10.805 -0.131 6.258 1.00 91.62 79 ARG A O 1
ATOM 653 N N . LEU A 1 80 ? -10.833 -1.922 4.891 1.00 91.69 80 LEU A N 1
ATOM 654 C CA . LEU A 1 80 ? -11.972 -1.498 4.074 1.00 91.69 80 LEU A CA 1
ATOM 655 C C . LEU A 1 80 ? -13.294 -2.057 4.620 1.00 91.69 80 LEU A C 1
ATOM 657 O O . LEU A 1 80 ? -13.302 -3.037 5.368 1.00 91.69 80 LEU A O 1
ATOM 661 N N . GLY A 1 81 ? -14.403 -1.440 4.210 1.00 91.50 81 GLY A N 1
ATOM 662 C CA . GLY A 1 81 ? -15.771 -1.887 4.493 1.00 91.50 81 GLY A CA 1
ATOM 663 C C . GLY A 1 81 ? -16.431 -1.227 5.704 1.00 91.50 81 GLY A C 1
ATOM 664 O O . GLY A 1 81 ? -17.525 -1.627 6.089 1.00 91.50 81 GLY A O 1
ATOM 665 N N . HIS A 1 82 ? -15.781 -0.244 6.333 1.00 92.75 82 HIS A N 1
ATOM 666 C CA . HIS A 1 82 ? -16.399 0.587 7.364 1.00 92.75 82 HIS A CA 1
ATOM 667 C C . HIS A 1 82 ? -15.632 1.898 7.567 1.00 92.75 82 HIS A C 1
ATOM 669 O O . HIS A 1 82 ? -14.425 1.985 7.358 1.00 92.75 82 HIS A O 1
ATOM 675 N N . LEU A 1 83 ? -16.336 2.927 8.035 1.00 89.31 83 LEU A N 1
ATOM 676 C CA . LEU A 1 83 ? -15.728 4.178 8.490 1.00 89.31 83 LEU A CA 1
ATOM 677 C C . LEU A 1 83 ? -15.369 4.094 9.982 1.00 89.31 83 LEU A C 1
ATOM 679 O O . LEU A 1 83 ? -15.850 3.211 10.693 1.00 89.31 83 LEU A O 1
ATOM 683 N N . PHE A 1 84 ? -14.545 5.027 10.470 1.00 85.94 84 PHE A N 1
ATOM 684 C CA . PHE A 1 84 ? -14.030 5.026 11.851 1.00 85.94 84 PHE A CA 1
ATOM 685 C C . PHE A 1 84 ? -15.137 4.926 12.918 1.00 85.94 84 PHE A C 1
ATOM 687 O O . PHE A 1 84 ? -14.987 4.199 13.892 1.00 85.94 84 PHE A O 1
ATOM 694 N N . ASN A 1 85 ? -16.288 5.568 12.698 1.00 86.50 85 ASN A N 1
ATOM 695 C CA . ASN A 1 85 ? -17.428 5.558 13.620 1.00 86.50 85 ASN A CA 1
ATOM 696 C C . ASN A 1 85 ? -18.150 4.201 13.720 1.00 86.50 85 ASN A C 1
ATOM 698 O O . ASN A 1 85 ? -18.982 4.018 14.601 1.00 86.50 85 ASN A O 1
ATOM 702 N N . LYS A 1 86 ? -17.856 3.265 12.813 1.00 91.75 86 LYS A N 1
ATOM 703 C CA . LYS A 1 86 ? -18.342 1.879 12.836 1.00 91.75 86 LYS A CA 1
ATOM 704 C C . LYS A 1 86 ? -17.215 0.883 13.136 1.00 91.75 86 LYS A C 1
ATOM 706 O O . LYS A 1 86 ? -17.400 -0.321 12.986 1.00 91.75 86 LYS A O 1
ATOM 711 N N . CYS A 1 87 ? -16.027 1.368 13.497 1.00 91.88 87 CYS A N 1
ATOM 712 C CA . CYS A 1 87 ? -14.877 0.521 13.772 1.00 91.88 87 CYS A CA 1
ATOM 713 C C . CYS A 1 87 ? -14.934 -0.009 15.201 1.00 91.88 87 CYS A C 1
ATOM 715 O O . CYS A 1 87 ? -14.900 0.773 16.144 1.00 91.88 87 CYS A O 1
ATOM 717 N N . VAL A 1 88 ? -14.942 -1.333 15.359 1.00 91.75 88 VAL A N 1
ATOM 718 C CA . VAL A 1 88 ? -14.918 -1.982 16.681 1.00 91.75 88 VAL A CA 1
ATOM 719 C C . VAL A 1 88 ? -13.718 -1.506 17.502 1.00 91.75 88 VAL A C 1
ATOM 721 O O . VAL A 1 88 ? -13.897 -1.056 18.625 1.00 91.75 88 VAL A O 1
ATOM 724 N N . THR A 1 89 ? -12.523 -1.463 16.901 1.00 88.19 89 THR A N 1
ATOM 725 C CA . THR A 1 89 ? -11.304 -0.968 17.563 1.00 88.19 89 THR A CA 1
ATOM 726 C C . THR A 1 89 ? -11.435 0.482 18.036 1.00 88.19 89 THR A C 1
ATOM 728 O O . THR A 1 89 ? -10.952 0.823 19.110 1.00 88.19 89 THR A O 1
ATOM 731 N N . PHE A 1 90 ? -12.099 1.343 17.257 1.00 87.00 90 PHE A N 1
ATOM 732 C CA . PHE A 1 90 ? -12.328 2.735 17.652 1.00 87.00 90 PHE A CA 1
ATOM 733 C C . PHE A 1 90 ? -13.295 2.835 18.836 1.00 87.00 90 PHE A C 1
ATOM 735 O O . PHE A 1 90 ? -13.038 3.562 19.791 1.00 87.00 90 PHE A O 1
ATOM 742 N N . LEU A 1 91 ? -14.406 2.099 18.768 1.00 88.44 91 LEU A N 1
ATOM 743 C CA . LEU A 1 91 ? -15.443 2.105 19.797 1.00 88.44 91 LEU A CA 1
ATOM 744 C C . LEU A 1 91 ? -14.911 1.548 21.124 1.00 88.44 91 LEU A C 1
ATOM 746 O O . LEU A 1 91 ? -15.123 2.157 22.165 1.00 88.44 91 LEU A O 1
ATOM 750 N N . GLU A 1 92 ? -14.116 0.477 21.078 1.00 87.94 92 GLU A N 1
ATOM 751 C CA . GLU A 1 92 ? -13.431 -0.066 22.256 1.00 87.94 92 GLU A CA 1
ATOM 752 C C . GLU A 1 92 ? -12.468 0.956 22.887 1.00 87.94 92 GLU A C 1
ATOM 754 O O . GLU A 1 92 ? -12.403 1.071 24.111 1.00 87.94 92 GLU A O 1
ATOM 759 N N . LYS A 1 93 ? -11.725 1.734 22.085 1.00 83.75 93 LYS A N 1
ATOM 760 C CA . LYS A 1 93 ? -10.849 2.803 22.607 1.00 83.75 93 LYS A CA 1
ATOM 761 C C . LYS A 1 93 ? -11.652 3.926 23.277 1.00 83.75 93 LYS A C 1
ATOM 763 O O . LYS A 1 93 ? -11.241 4.414 24.330 1.00 83.75 93 LYS A O 1
ATOM 768 N N . LEU A 1 94 ? -12.794 4.302 22.693 1.00 82.94 94 LEU A N 1
ATOM 769 C CA . LEU A 1 94 ? -13.703 5.318 23.233 1.00 82.94 94 LEU A CA 1
ATOM 770 C C . LEU A 1 94 ? -14.288 4.888 24.587 1.00 82.94 94 LEU A C 1
ATOM 772 O O . LEU A 1 94 ? -14.240 5.668 25.540 1.00 82.94 94 LEU A O 1
ATOM 776 N N . ASP A 1 95 ? -14.777 3.650 24.689 1.00 84.25 95 ASP A N 1
ATOM 777 C CA . ASP A 1 95 ? -15.350 3.102 25.927 1.00 84.25 95 ASP A CA 1
ATOM 778 C C . ASP A 1 95 ? -14.318 3.053 27.063 1.00 84.25 95 ASP A C 1
ATOM 780 O O . ASP A 1 95 ? -14.636 3.328 28.222 1.00 84.25 95 ASP A O 1
ATOM 784 N N . ASN A 1 96 ? -13.053 2.792 26.725 1.00 80.88 96 ASN A N 1
ATOM 785 C CA . ASN A 1 96 ? -11.954 2.728 27.686 1.00 80.88 96 ASN A CA 1
ATOM 786 C C . ASN A 1 96 ? -11.352 4.099 28.064 1.00 80.88 96 ASN A C 1
ATOM 788 O O . ASN A 1 96 ? -10.386 4.136 28.825 1.00 80.88 96 ASN A O 1
ATOM 792 N N . ARG A 1 97 ? -11.891 5.226 27.561 1.00 68.44 97 ARG A N 1
ATOM 793 C CA . ARG A 1 97 ? -11.360 6.599 27.755 1.00 68.44 97 ARG A CA 1
ATOM 794 C C . ARG A 1 97 ? -9.847 6.734 27.514 1.00 68.44 97 ARG A C 1
ATOM 796 O O . ARG A 1 97 ? -9.198 7.591 28.116 1.00 68.44 97 ARG A O 1
ATOM 803 N N . LEU A 1 98 ? -9.278 5.899 26.649 1.00 65.62 98 LEU A N 1
ATOM 804 C CA . LEU A 1 98 ? -7.901 6.075 26.198 1.00 65.62 98 LEU A CA 1
ATOM 805 C C . LEU A 1 98 ? -7.857 7.313 25.297 1.00 65.62 98 LEU A C 1
ATOM 807 O O . LEU A 1 98 ? -8.828 7.581 24.586 1.00 65.62 98 LEU A O 1
ATOM 811 N N . GLU A 1 99 ? -6.766 8.086 25.342 1.00 61.66 99 GLU A N 1
ATOM 812 C CA . GLU A 1 99 ? -6.570 9.203 24.413 1.00 61.66 99 GLU A CA 1
ATOM 813 C C . GLU A 1 99 ? -6.834 8.715 22.987 1.00 61.66 99 GLU A C 1
ATOM 815 O O . GLU A 1 99 ? -6.149 7.831 22.470 1.00 61.66 99 GLU A O 1
ATOM 820 N N . LEU A 1 100 ? -7.877 9.273 22.368 1.00 58.88 100 LEU A N 1
ATOM 821 C CA . LEU A 1 100 ? -8.272 8.994 20.993 1.00 58.88 100 LEU A CA 1
ATOM 822 C C . LEU A 1 100 ? -7.310 9.702 20.039 1.00 58.88 100 LEU A C 1
ATOM 824 O O . LEU A 1 100 ? -7.710 10.527 19.214 1.00 58.88 100 LEU A O 1
ATOM 828 N N . GLU A 1 101 ? -6.022 9.394 20.140 1.00 60.47 101 GLU A N 1
ATOM 829 C CA . GLU A 1 101 ? -5.168 9.551 18.984 1.00 60.47 101 GLU A CA 1
ATOM 830 C C . GLU A 1 101 ? -5.632 8.503 17.986 1.00 60.47 101 GLU A C 1
ATOM 832 O O . GLU A 1 101 ? -5.466 7.301 18.201 1.00 60.47 101 GLU A O 1
ATOM 837 N N . LEU A 1 102 ? -6.280 8.969 16.914 1.00 56.16 102 LEU A N 1
ATOM 838 C CA . LEU A 1 102 ? -6.514 8.126 15.756 1.00 56.16 102 LEU A CA 1
ATOM 839 C C . LEU A 1 102 ? -5.149 7.575 15.363 1.00 56.16 102 LEU A C 1
ATOM 841 O O . LEU A 1 102 ? -4.325 8.310 14.819 1.00 56.16 102 LEU A O 1
ATOM 845 N N . GLU A 1 103 ? -4.912 6.294 15.628 1.00 59.12 103 GLU A N 1
ATOM 846 C CA . GLU A 1 103 ? -3.604 5.652 15.432 1.00 59.12 103 GLU A CA 1
ATOM 847 C C . GLU A 1 103 ? -3.185 5.744 13.951 1.00 59.12 103 GLU A C 1
ATOM 849 O O . GLU A 1 103 ? -2.020 5.656 13.564 1.00 59.12 103 GLU A O 1
ATOM 854 N N . TYR A 1 104 ? -4.185 6.000 13.108 1.00 54.78 104 TYR A N 1
ATOM 855 C CA . TYR A 1 104 ? -4.115 6.094 11.673 1.00 54.78 104 TYR A CA 1
ATOM 856 C C . TYR A 1 104 ? -4.185 7.550 11.139 1.00 54.78 104 TYR A C 1
ATOM 858 O O . TYR A 1 104 ? -4.068 7.751 9.923 1.00 54.78 104 TYR A O 1
ATOM 866 N N . ARG A 1 105 ? -4.279 8.586 11.984 1.00 50.72 105 ARG A N 1
ATOM 867 C CA . ARG A 1 105 ? -4.005 9.980 11.593 1.00 50.72 105 ARG A CA 1
ATOM 868 C C . ARG A 1 105 ? -2.491 10.172 11.666 1.00 50.72 105 ARG A C 1
ATOM 870 O O . ARG A 1 105 ? -1.915 10.178 12.744 1.00 50.72 105 ARG A O 1
ATOM 877 N N . LEU A 1 106 ? -1.848 10.265 10.499 1.00 44.97 106 LEU A N 1
ATOM 878 C CA . LEU A 1 106 ? -0.451 10.686 10.386 1.00 44.97 106 LEU A CA 1
ATOM 879 C C . LEU A 1 106 ? -0.226 11.864 11.334 1.00 44.97 106 LEU A C 1
ATOM 881 O O . LEU A 1 106 ? -1.010 12.819 11.308 1.00 44.97 106 LEU A O 1
ATOM 885 N N . LYS A 1 107 ? 0.820 11.791 12.161 1.00 42.19 107 LYS A N 1
ATOM 886 C CA . LYS A 1 107 ? 1.313 12.969 12.860 1.00 42.19 107 LYS A CA 1
ATOM 887 C C . LYS A 1 107 ? 1.534 14.025 11.781 1.00 42.19 107 LYS A C 1
ATOM 889 O O . LYS A 1 107 ? 2.382 13.863 10.911 1.00 42.19 107 LYS A O 1
ATOM 894 N N . LEU A 1 108 ? 0.734 15.088 11.804 1.00 39.50 108 LEU A N 1
ATOM 895 C CA . LEU A 1 108 ? 0.847 16.237 10.896 1.00 39.50 108 LEU A CA 1
ATOM 896 C C . LEU A 1 108 ? 2.178 16.999 11.082 1.00 39.50 108 LEU A C 1
ATOM 898 O O . LEU A 1 108 ? 2.348 18.074 10.525 1.00 39.50 108 LEU A O 1
ATOM 902 N N . THR A 1 109 ? 3.105 16.455 11.872 1.00 38.41 109 THR A N 1
ATOM 903 C CA . THR A 1 109 ? 4.421 17.008 12.184 1.00 38.41 109 THR A CA 1
ATOM 904 C C . THR A 1 109 ? 5.527 16.538 11.239 1.00 38.41 109 THR A C 1
ATOM 906 O O . THR A 1 109 ? 6.654 16.980 11.410 1.00 38.41 109 THR A O 1
ATOM 909 N N . ASP A 1 110 ? 5.227 15.677 10.260 1.00 43.19 110 ASP A N 1
ATOM 910 C CA . ASP A 1 110 ? 6.209 15.189 9.275 1.00 43.19 110 ASP A CA 1
ATOM 911 C C . ASP A 1 110 ? 5.990 15.783 7.862 1.00 43.19 110 ASP A C 1
ATOM 913 O O . ASP A 1 110 ? 6.370 15.163 6.864 1.00 43.19 110 ASP A O 1
ATOM 917 N N . LEU A 1 111 ? 5.352 16.962 7.765 1.00 37.19 111 LEU A N 1
ATOM 918 C CA . LEU A 1 111 ? 5.264 17.760 6.532 1.00 37.19 111 LEU A CA 1
ATOM 919 C C . LEU A 1 111 ? 6.280 18.909 6.539 1.00 37.19 111 LEU A C 1
ATOM 921 O O . LEU A 1 111 ? 6.330 19.627 7.563 1.00 37.19 111 LEU A O 1
#

Sequence (111 aa):
MRKTKGLAVALGSIIVKFIDVFEDSLFEGWSPFLHIRVKIDVTKPLMRGRVITLSQVRDKFWVEFRYGRLPEYCMECGRLGHLFNKCVTFLEKLDNRLELELEYRLKLTDL

Radius of gyration: 16.56 Å; chains: 1; bounding box: 42×27×45 Å

pLDDT: mean 82.4, std 13.82, range [37.19, 95.44]

Foldseek 3Di:
DQADPVVLCVVQVVQAAWDAWPVQLNDPPPDPDTGTDHDDDQQAADDQWDFDDDPVHNDTDIDGDDDPDQAAADLQRRHHDHYVVPDPRNVVCVVVVPPPPSPNPPPPVPD

Secondary structure (DSSP, 8-state):
----HHHHHHHHHHHSEEEEE-GGGGSTTT-SS--EEEE--TTSPPP-EEEEEETTEEEEEEEE---S--TTB-TTT--BSS-GGG-HHHHHHHHTT-----TTS--TT--

Organism: Cannabis sativa (NCBI:txid3483)